Protein AF-A0A6M1ZWT8-F1 (afdb_monomer)

Sequence (78 aa):
MEIFQWLTEKESFESRNDPIKTQAIIDEIADIFSYLIRLSDILNVDLEKAFWDKFKKNAAKYPINLAKGKSFKYTELQ

Radius of gyration: 17.33 Å; Cα contacts (8 Å, |Δi|>4): 26; chains: 1; bounding box: 34×38×37 Å

pLDDT: mean 85.42, std 10.38, range [60.38, 98.25]

Secondary structure (DSSP, 8-state):
-GGGTT--HHHHHHGGGSHHHHHHHHHHHHHHHHHHHHHHHHTT--HHHHHHHHHHHHHHHS-HHHHTT----GGG--

Mean predicted aligned error: 7.65 Å

Foldseek 3Di:
DVLCPPPDPVRVVCLCVDPVSVVVVVVVVVVVVVVVVVVCVVVVHPPVVVVVVVVVVVCVLAPCVFHPPHPDGSVPGD

Solvent-accessible surface area (backbone atoms only — not comparable to full-atom values): 4670 Å² total; per-residue (Å²): 117,70,90,53,58,95,49,53,74,66,56,50,64,52,37,65,76,38,72,69,53,35,51,53,52,52,52,49,51,50,51,53,50,52,51,50,55,50,50,24,60,78,68,72,46,62,59,67,60,52,48,53,58,49,50,54,54,46,50,72,52,47,45,64,95,60,35,70,96,50,91,67,55,61,93,68,58,118

Structure (mmCIF, N/CA/C/O backbone):
data_AF-A0A6M1ZWT8-F1
#
_entry.id   AF-A0A6M1ZWT8-F1
#
loop_
_atom_site.group_PDB
_atom_site.id
_atom_site.type_symbol
_atom_site.label_atom_id
_atom_site.label_alt_id
_atom_site.label_comp_id
_atom_site.label_asym_id
_atom_site.label_entity_id
_atom_site.label_seq_id
_atom_site.pdbx_PDB_ins_code
_atom_site.Cartn_x
_atom_site.Cartn_y
_atom_site.Cartn_z
_atom_site.occupancy
_atom_site.B_iso_or_equiv
_atom_site.auth_seq_id
_atom_site.auth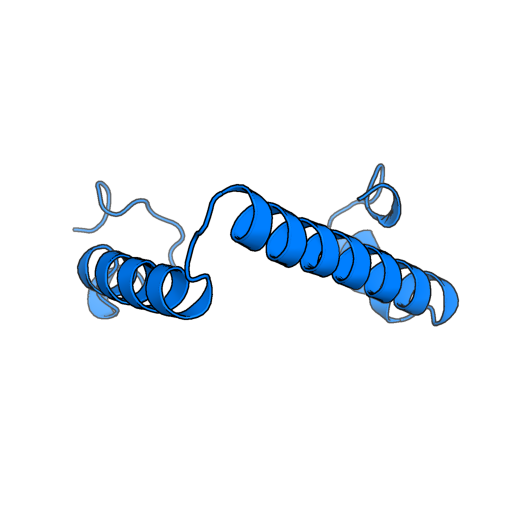_comp_id
_atom_site.auth_asym_id
_atom_site.auth_atom_id
_atom_site.pdbx_PDB_model_num
ATOM 1 N N . MET A 1 1 ? 9.896 -5.522 -4.761 1.00 60.38 1 MET A N 1
ATOM 2 C CA . MET A 1 1 ? 10.749 -4.305 -4.628 1.00 60.38 1 MET A CA 1
ATOM 3 C C . MET A 1 1 ? 12.173 -4.532 -5.150 1.00 60.38 1 MET A C 1
ATOM 5 O O . MET A 1 1 ? 13.012 -3.646 -5.028 1.00 60.38 1 MET A O 1
ATOM 9 N N . GLU A 1 2 ? 12.451 -5.687 -5.761 1.00 71.00 2 GLU A N 1
ATOM 10 C CA . GLU A 1 2 ? 13.769 -6.059 -6.300 1.00 71.00 2 GLU A CA 1
ATOM 11 C C . GLU A 1 2 ? 14.166 -5.194 -7.509 1.00 71.00 2 GLU A C 1
ATOM 13 O O . GLU A 1 2 ? 15.333 -4.874 -7.689 1.00 71.00 2 GLU A O 1
ATOM 18 N N . ILE A 1 3 ? 13.182 -4.726 -8.287 1.00 73.62 3 ILE A N 1
ATOM 19 C CA . ILE A 1 3 ? 13.377 -3.908 -9.500 1.00 73.62 3 ILE A CA 1
ATOM 20 C C . ILE A 1 3 ? 14.169 -2.621 -9.259 1.00 73.62 3 ILE A C 1
ATOM 22 O O . ILE A 1 3 ? 14.852 -2.145 -10.163 1.00 73.62 3 ILE A O 1
ATOM 26 N N . PHE A 1 4 ? 14.067 -2.049 -8.060 1.00 80.56 4 PHE A N 1
ATOM 27 C CA . PHE A 1 4 ? 14.763 -0.813 -7.704 1.00 80.56 4 PHE A CA 1
ATOM 28 C C . PHE A 1 4 ? 16.031 -1.061 -6.892 1.00 80.56 4 PHE A C 1
ATOM 30 O O . PHE A 1 4 ? 16.741 -0.112 -6.559 1.00 80.56 4 PHE A O 1
ATOM 37 N N . GLN A 1 5 ? 16.330 -2.315 -6.549 1.00 82.19 5 GLN A N 1
ATOM 38 C CA . GLN A 1 5 ? 17.560 -2.611 -5.838 1.00 82.19 5 GLN A CA 1
ATOM 39 C C . GLN A 1 5 ? 18.748 -2.294 -6.737 1.00 82.19 5 GLN A C 1
ATOM 41 O O . GLN A 1 5 ? 18.754 -2.607 -7.926 1.00 82.19 5 GLN A O 1
ATOM 46 N N . TRP A 1 6 ? 19.758 -1.658 -6.146 1.00 85.38 6 TRP A N 1
ATOM 47 C CA . TRP A 1 6 ? 21.001 -1.274 -6.820 1.00 85.38 6 TRP A CA 1
ATOM 48 C C . TRP A 1 6 ? 20.857 -0.173 -7.884 1.00 85.38 6 TRP A C 1
ATOM 50 O O . TRP A 1 6 ? 21.864 0.200 -8.481 1.00 85.38 6 TRP A O 1
ATOM 60 N N . LEU A 1 7 ? 19.658 0.391 -8.083 1.00 85.81 7 LEU A N 1
ATOM 61 C CA . LEU A 1 7 ? 19.449 1.557 -8.941 1.00 85.81 7 LEU A CA 1
ATOM 62 C C . LEU A 1 7 ? 19.644 2.858 -8.159 1.00 85.81 7 LEU A C 1
ATOM 64 O O . LEU A 1 7 ? 19.206 3.001 -7.016 1.00 85.81 7 LEU A O 1
ATOM 68 N N . THR A 1 8 ? 20.243 3.854 -8.806 1.00 88.88 8 THR A N 1
ATOM 69 C CA . THR A 1 8 ? 20.183 5.240 -8.333 1.00 88.88 8 THR A CA 1
ATOM 70 C C . THR A 1 8 ? 18.772 5.814 -8.493 1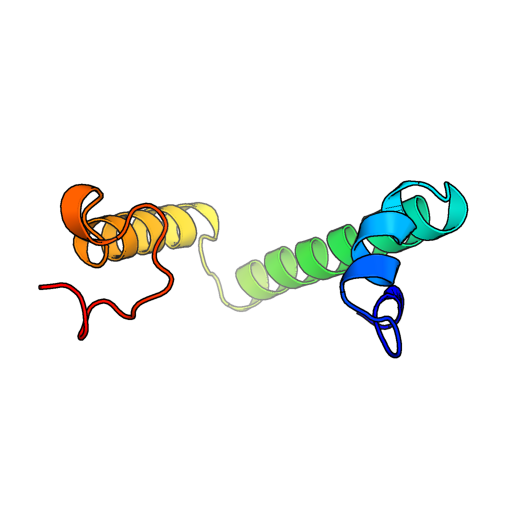.00 88.88 8 THR A C 1
ATOM 72 O O . THR A 1 8 ? 17.930 5.281 -9.220 1.00 88.88 8 THR A O 1
ATOM 75 N N . GLU A 1 9 ? 18.495 6.944 -7.836 1.00 84.62 9 GLU A N 1
ATOM 76 C CA . GLU A 1 9 ? 17.210 7.647 -7.963 1.00 84.62 9 GLU A CA 1
ATOM 77 C C . GLU A 1 9 ? 16.888 7.972 -9.429 1.00 84.62 9 GLU A C 1
ATOM 79 O O . GLU A 1 9 ? 15.781 7.712 -9.904 1.00 84.62 9 GLU A O 1
ATOM 84 N N . LYS A 1 10 ? 17.882 8.471 -10.174 1.00 88.12 10 LYS A N 1
ATOM 85 C CA . LYS A 1 10 ? 17.734 8.800 -11.593 1.00 88.12 10 LYS A CA 1
ATOM 86 C C . LYS A 1 10 ? 17.385 7.562 -12.422 1.00 88.12 10 LYS A C 1
ATOM 88 O O . LYS A 1 10 ? 16.432 7.597 -13.194 1.00 88.12 10 LYS A O 1
ATOM 93 N N . GLU A 1 11 ? 18.110 6.464 -12.227 1.00 85.69 11 GLU A N 1
ATOM 94 C CA . GLU A 1 11 ? 17.867 5.208 -12.948 1.00 85.69 11 GLU A CA 1
ATOM 95 C C . GLU A 1 11 ? 16.502 4.602 -12.593 1.00 85.69 11 GLU A C 1
ATOM 97 O O . GLU A 1 11 ? 15.801 4.081 -13.462 1.00 85.69 11 GLU A O 1
ATOM 102 N N . SER A 1 12 ? 16.074 4.732 -11.336 1.00 84.44 12 SER A N 1
ATOM 103 C CA . SER A 1 12 ? 14.742 4.314 -10.888 1.00 84.44 12 SER A CA 1
ATOM 104 C C . SER A 1 12 ? 13.645 5.107 -11.601 1.00 84.44 12 SER A C 1
ATOM 106 O O . SER A 1 12 ? 12.680 4.526 -12.094 1.00 84.44 12 SER A O 1
ATOM 108 N N . PHE A 1 13 ? 13.812 6.427 -11.730 1.00 83.50 13 PHE A N 1
ATOM 109 C CA . PHE A 1 13 ? 12.875 7.275 -12.471 1.00 83.50 13 PHE A CA 1
ATOM 110 C C . PHE A 1 13 ? 12.844 6.964 -13.968 1.00 83.50 13 PHE A C 1
ATOM 112 O O . PHE A 1 13 ? 11.775 6.981 -14.578 1.00 83.50 13 PHE A O 1
ATOM 119 N N . GLU A 1 14 ? 13.998 6.683 -14.568 1.00 88.06 14 GLU A N 1
ATOM 120 C CA . GLU A 1 14 ? 14.112 6.366 -15.993 1.00 88.06 14 GLU A CA 1
ATOM 121 C C . GLU A 1 14 ? 13.589 4.964 -16.331 1.00 88.06 14 GLU A C 1
ATOM 123 O O . GLU A 1 14 ? 13.194 4.724 -17.471 1.00 88.06 14 GLU A O 1
ATOM 128 N N . SER A 1 15 ? 13.486 4.068 -15.343 1.00 82.31 15 SER A N 1
ATOM 129 C CA . SER A 1 15 ? 12.981 2.698 -15.517 1.00 82.31 15 SER A CA 1
ATOM 130 C C . SER A 1 15 ? 11.562 2.636 -16.090 1.00 82.31 15 SER A C 1
ATOM 132 O O . SER A 1 15 ? 11.234 1.683 -16.786 1.00 82.31 15 SER A O 1
ATOM 134 N N . ARG A 1 16 ? 10.746 3.679 -15.890 1.00 80.44 16 ARG A N 1
ATOM 135 C CA . ARG A 1 16 ? 9.400 3.789 -16.484 1.00 80.44 16 ARG A CA 1
ATOM 136 C C . ARG A 1 16 ? 9.393 3.936 -18.015 1.00 80.44 16 ARG A C 1
ATOM 138 O O . ARG A 1 16 ? 8.346 3.815 -18.643 1.00 80.44 16 ARG A O 1
ATOM 145 N N . ASN A 1 17 ? 10.534 4.285 -18.610 1.00 87.31 17 ASN A N 1
ATOM 146 C CA . ASN A 1 17 ? 10.660 4.494 -20.053 1.00 87.31 17 ASN A CA 1
ATOM 147 C C . ASN A 1 17 ? 10.990 3.190 -20.799 1.00 87.31 17 ASN A C 1
ATOM 149 O O . ASN A 1 17 ? 10.916 3.156 -22.025 1.00 87.31 17 ASN A O 1
ATOM 153 N N . ASP A 1 18 ? 11.355 2.130 -20.073 1.00 87.19 18 ASP A N 1
ATOM 154 C CA . ASP A 1 18 ? 11.590 0.793 -20.610 1.00 87.19 18 ASP A CA 1
ATOM 155 C C . ASP A 1 18 ? 10.312 -0.046 -20.425 1.00 87.19 18 ASP A C 1
ATOM 157 O O . ASP A 1 18 ? 9.907 -0.290 -19.285 1.00 87.19 18 ASP A O 1
ATOM 161 N N . PRO A 1 19 ? 9.654 -0.499 -21.509 1.00 84.50 19 PRO A N 1
ATOM 162 C CA . PRO A 1 19 ? 8.409 -1.257 -21.417 1.00 84.50 19 PRO A CA 1
ATOM 163 C C . PRO A 1 19 ? 8.501 -2.523 -20.555 1.00 84.50 19 PRO A C 1
ATOM 165 O O . PRO A 1 19 ? 7.539 -2.855 -19.864 1.00 84.50 19 PRO A O 1
ATOM 168 N N . ILE A 1 20 ? 9.647 -3.215 -20.563 1.00 80.94 20 ILE A N 1
ATOM 169 C CA . ILE A 1 20 ? 9.836 -4.457 -19.802 1.00 80.94 20 ILE A CA 1
ATOM 170 C C . ILE A 1 20 ? 9.928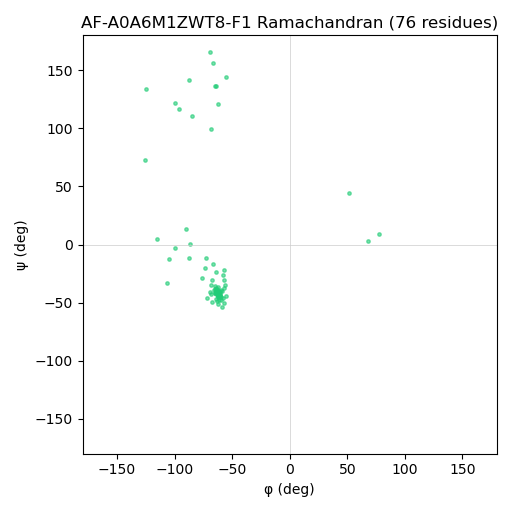 -4.138 -18.309 1.00 80.94 20 ILE A C 1
ATOM 172 O O . ILE A 1 20 ? 9.250 -4.764 -17.494 1.00 80.94 20 ILE A O 1
ATOM 176 N N . LYS A 1 21 ? 10.720 -3.122 -17.947 1.00 84.25 21 LYS A N 1
ATOM 177 C CA . LYS A 1 21 ? 10.827 -2.666 -16.553 1.00 84.25 21 LYS A CA 1
ATOM 178 C C . LYS A 1 21 ? 9.503 -2.108 -16.046 1.00 84.25 21 LYS A C 1
ATOM 180 O O . LYS A 1 21 ? 9.125 -2.393 -14.917 1.00 84.25 21 LYS A O 1
ATOM 185 N N . THR A 1 22 ? 8.773 -1.370 -16.878 1.00 88.06 22 THR A N 1
ATOM 186 C CA . THR A 1 22 ? 7.451 -0.839 -16.529 1.00 88.06 22 THR A CA 1
ATOM 187 C C . THR A 1 22 ? 6.455 -1.944 -16.207 1.00 88.06 22 THR A C 1
ATOM 189 O O . THR A 1 22 ? 5.760 -1.833 -15.200 1.00 88.06 22 THR A O 1
ATOM 192 N N . GLN A 1 23 ? 6.402 -3.018 -17.000 1.00 88.50 23 GLN A N 1
ATOM 193 C CA . GLN A 1 23 ? 5.512 -4.138 -16.691 1.00 88.50 23 GLN A CA 1
ATOM 194 C C . GLN A 1 23 ? 5.876 -4.784 -15.352 1.00 88.50 23 GLN A C 1
ATOM 196 O O . GLN A 1 23 ? 5.008 -4.980 -14.509 1.00 88.50 23 GLN A O 1
ATOM 201 N N . ALA A 1 24 ? 7.165 -5.015 -15.111 1.00 88.62 24 ALA A N 1
ATOM 202 C CA . ALA A 1 24 ? 7.618 -5.583 -13.850 1.00 88.62 24 ALA A CA 1
ATOM 203 C C . ALA A 1 24 ? 7.287 -4.661 -12.647 1.00 88.62 24 ALA A C 1
ATOM 205 O O . ALA A 1 24 ? 6.902 -5.142 -11.583 1.00 88.62 24 ALA A O 1
ATOM 206 N N . ILE A 1 25 ? 7.369 -3.331 -12.807 1.00 89.12 25 ILE A N 1
ATOM 207 C CA . ILE A 1 25 ? 6.936 -2.360 -11.781 1.00 89.12 25 ILE A CA 1
ATOM 208 C C . ILE A 1 25 ? 5.433 -2.488 -11.509 1.00 89.12 25 ILE A C 1
ATOM 210 O O . ILE A 1 25 ? 5.016 -2.441 -10.352 1.00 89.12 25 ILE A O 1
ATOM 214 N N . ILE A 1 26 ? 4.620 -2.627 -12.559 1.00 90.44 26 ILE A N 1
ATOM 215 C CA . ILE A 1 26 ? 3.167 -2.805 -12.436 1.00 90.44 26 ILE A CA 1
ATOM 216 C C . ILE A 1 26 ? 2.852 -4.086 -11.660 1.00 90.44 26 ILE A C 1
ATOM 218 O O . ILE A 1 26 ? 2.024 -4.043 -10.751 1.00 90.44 26 ILE A O 1
ATOM 222 N N . ASP A 1 27 ? 3.536 -5.185 -11.973 1.00 92.31 27 ASP A N 1
ATOM 223 C CA . ASP A 1 27 ? 3.341 -6.475 -11.306 1.00 92.31 27 ASP A CA 1
ATOM 224 C C . ASP A 1 27 ? 3.690 -6.381 -9.809 1.00 92.31 27 ASP A C 1
ATOM 226 O O . ASP A 1 27 ? 2.903 -6.782 -8.955 1.00 92.31 27 ASP A O 1
ATOM 230 N N . GLU A 1 28 ? 4.799 -5.725 -9.460 1.00 91.75 28 GLU A N 1
ATOM 231 C CA . GLU A 1 28 ? 5.190 -5.487 -8.062 1.00 91.75 28 GLU A CA 1
ATOM 232 C C . GLU A 1 28 ? 4.185 -4.603 -7.301 1.00 91.75 28 GLU A C 1
ATOM 234 O O . GLU A 1 28 ? 3.893 -4.839 -6.126 1.00 91.75 28 GLU A O 1
ATOM 239 N N . ILE A 1 29 ? 3.615 -3.585 -7.957 1.00 93.00 29 ILE A N 1
ATOM 240 C CA . ILE A 1 29 ? 2.538 -2.772 -7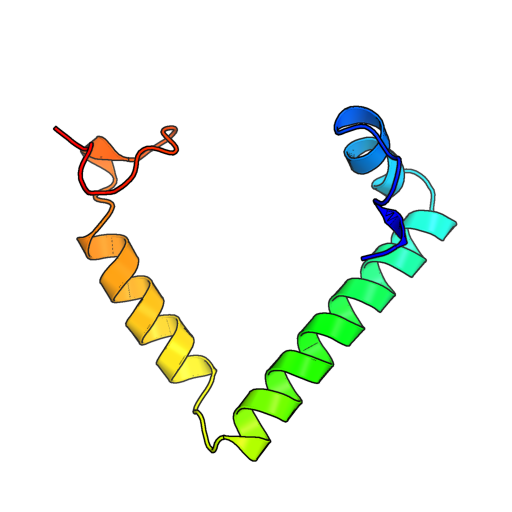.370 1.00 93.00 29 ILE A CA 1
ATOM 241 C C . ILE A 1 29 ? 1.288 -3.631 -7.138 1.00 93.00 29 ILE A C 1
ATOM 243 O O . ILE A 1 29 ? 0.643 -3.502 -6.092 1.00 93.00 29 ILE A O 1
ATOM 247 N N . ALA A 1 30 ? 0.948 -4.508 -8.084 1.00 95.19 30 ALA A N 1
ATOM 248 C CA . ALA A 1 30 ? -0.189 -5.413 -7.967 1.00 95.19 30 ALA A CA 1
ATOM 249 C C . ALA A 1 30 ? 0.000 -6.425 -6.825 1.00 95.19 30 ALA A C 1
ATOM 251 O O . ALA A 1 30 ? -0.948 -6.675 -6.075 1.00 95.19 30 ALA A O 1
ATOM 252 N N . ASP A 1 31 ? 1.214 -6.938 -6.625 1.00 94.25 31 ASP A N 1
ATOM 253 C CA . ASP A 1 31 ? 1.548 -7.824 -5.508 1.00 94.25 31 ASP A CA 1
ATOM 254 C C . ASP A 1 31 ? 1.405 -7.109 -4.160 1.00 94.25 31 ASP A C 1
ATOM 256 O O . ASP A 1 31 ? 0.744 -7.620 -3.251 1.00 94.25 31 ASP A O 1
ATOM 260 N N . ILE A 1 32 ? 1.942 -5.888 -4.030 1.00 94.62 32 ILE A N 1
ATOM 261 C CA . ILE A 1 32 ? 1.784 -5.067 -2.817 1.00 94.62 32 ILE A CA 1
ATOM 262 C C . ILE A 1 32 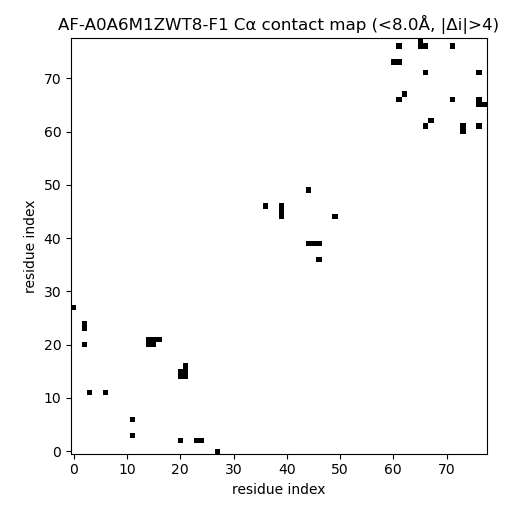? 0.301 -4.827 -2.518 1.00 94.62 32 ILE A C 1
ATOM 264 O O . ILE A 1 32 ? -0.138 -4.968 -1.373 1.00 94.62 32 ILE A O 1
ATOM 268 N N . PHE A 1 33 ? -0.479 -4.473 -3.540 1.00 96.38 33 PHE A N 1
ATOM 269 C CA . PHE A 1 33 ? -1.910 -4.234 -3.391 1.00 96.38 33 PHE A CA 1
ATOM 270 C C . PHE A 1 33 ? -2.661 -5.504 -2.972 1.00 96.38 33 PHE A C 1
ATOM 272 O O . PHE A 1 33 ? -3.483 -5.462 -2.055 1.00 96.38 33 PHE A O 1
ATOM 279 N N . SER A 1 34 ? -2.327 -6.644 -3.576 1.00 96.88 34 SER A N 1
ATOM 280 C CA . SER A 1 34 ? -2.912 -7.947 -3.249 1.00 96.88 34 SER A CA 1
ATOM 281 C C . SER A 1 34 ? -2.613 -8.354 -1.806 1.00 96.88 34 SER A C 1
ATOM 283 O O . SER A 1 34 ? -3.518 -8.769 -1.077 1.00 96.88 34 SER A O 1
ATOM 285 N N . TYR A 1 35 ? -1.368 -8.171 -1.354 1.00 96.31 35 TYR A N 1
ATOM 286 C CA . TYR A 1 35 ? -0.995 -8.389 0.042 1.00 96.31 35 TYR A CA 1
ATOM 287 C C . TYR A 1 35 ? -1.739 -7.454 0.992 1.00 96.31 35 TYR A C 1
ATOM 289 O O . TYR A 1 35 ? -2.178 -7.906 2.049 1.00 96.31 35 TYR A O 1
ATOM 297 N N . LEU A 1 36 ? -1.920 -6.181 0.629 1.00 97.06 36 LEU A N 1
ATOM 298 C CA . LEU A 1 36 ? -2.651 -5.224 1.455 1.00 97.06 36 LEU A CA 1
ATOM 299 C C . LEU A 1 36 ? -4.117 -5.636 1.624 1.00 97.06 36 LEU A C 1
ATOM 301 O O . LEU A 1 36 ? -4.585 -5.707 2.758 1.00 97.06 36 LEU A O 1
ATOM 305 N N . ILE A 1 37 ? -4.812 -5.974 0.530 1.00 97.12 37 ILE A N 1
ATOM 306 C CA . ILE A 1 37 ? -6.196 -6.475 0.582 1.00 97.12 37 ILE A CA 1
ATOM 307 C C . ILE A 1 37 ? -6.271 -7.720 1.464 1.00 97.12 37 ILE A C 1
ATOM 309 O O . ILE A 1 37 ? -7.101 -7.793 2.369 1.00 97.12 37 ILE A O 1
ATOM 313 N N . ARG A 1 38 ? -5.387 -8.697 1.226 1.00 97.81 38 ARG A N 1
ATOM 314 C CA . ARG A 1 38 ? -5.398 -9.958 1.972 1.00 97.81 38 ARG A CA 1
ATOM 315 C C . ARG A 1 38 ? -5.138 -9.746 3.460 1.00 97.81 38 ARG A C 1
ATOM 317 O O . ARG A 1 38 ? -5.771 -10.392 4.290 1.00 97.81 38 ARG A O 1
ATOM 324 N N . LEU A 1 39 ? -4.209 -8.860 3.802 1.00 97.94 39 LEU A N 1
ATOM 325 C CA . LEU A 1 39 ? -3.909 -8.523 5.186 1.00 97.94 39 LEU A CA 1
ATOM 326 C C . LEU A 1 39 ? -5.102 -7.838 5.859 1.00 97.94 39 LEU A C 1
ATOM 328 O O . LEU A 1 39 ? -5.417 -8.163 7.002 1.00 97.94 39 LEU A O 1
ATOM 332 N N . SER A 1 40 ? -5.777 -6.922 5.160 1.00 97.81 40 SER A N 1
ATOM 333 C CA . SER A 1 40 ? -6.989 -6.272 5.661 1.00 97.81 40 SER A CA 1
ATOM 334 C C . SER A 1 40 ? -8.105 -7.274 5.939 1.00 97.81 40 SER A C 1
ATOM 336 O O . SER A 1 40 ? -8.716 -7.196 7.000 1.00 97.81 40 SER A O 1
ATOM 338 N N . ASP A 1 41 ? -8.309 -8.246 5.051 1.00 97.56 41 ASP A N 1
ATOM 339 C CA . ASP A 1 41 ? -9.288 -9.320 5.238 1.00 97.56 41 ASP A CA 1
ATOM 340 C C . ASP A 1 41 ? -8.959 -10.190 6.467 1.00 97.56 41 ASP A C 1
ATOM 342 O O . ASP A 1 41 ? -9.775 -10.322 7.377 1.00 97.56 41 ASP A O 1
ATOM 346 N N . ILE A 1 42 ? -7.717 -10.685 6.574 1.00 98.25 42 ILE A N 1
ATOM 347 C CA . ILE A 1 42 ? -7.266 -11.513 7.714 1.00 98.25 42 ILE A CA 1
ATOM 348 C C . ILE A 1 42 ? -7.415 -10.776 9.051 1.00 98.25 42 ILE A C 1
ATOM 350 O O . ILE A 1 42 ? -7.777 -11.381 10.060 1.00 98.25 42 ILE A O 1
ATOM 354 N N . LEU A 1 43 ? -7.103 -9.480 9.079 1.00 97.94 43 LEU A N 1
ATOM 355 C CA . LEU A 1 43 ? -7.169 -8.664 10.291 1.00 97.94 43 LEU A CA 1
ATOM 356 C C . LEU A 1 43 ? -8.559 -8.064 10.541 1.00 97.94 43 LEU A C 1
ATOM 358 O O . LEU A 1 43 ? -8.728 -7.344 11.526 1.00 97.94 43 LEU A O 1
ATOM 362 N N . ASN A 1 44 ? -9.538 -8.343 9.674 1.00 97.50 44 ASN A N 1
ATOM 363 C CA . ASN A 1 44 ? -10.880 -7.766 9.712 1.00 97.50 44 ASN A CA 1
ATOM 364 C C . ASN A 1 44 ? -10.860 -6.223 9.786 1.00 97.50 44 ASN A C 1
ATOM 366 O O . ASN A 1 44 ? -11.551 -5.592 10.592 1.00 97.50 44 ASN A O 1
ATOM 370 N N . VAL A 1 45 ? -10.004 -5.612 8.965 1.00 97.62 45 VAL A N 1
ATOM 371 C CA . VAL A 1 45 ? -9.846 -4.163 8.834 1.00 97.62 45 VAL A CA 1
ATOM 372 C C . VAL A 1 45 ? -10.607 -3.686 7.605 1.00 97.62 45 VAL A C 1
ATOM 374 O O . VAL A 1 45 ? -10.286 -4.063 6.481 1.00 97.62 45 VAL A O 1
ATOM 377 N N . ASP A 1 46 ? -11.552 -2.769 7.808 1.00 97.25 46 ASP A N 1
ATOM 378 C CA . ASP A 1 46 ? -12.118 -1.968 6.722 1.00 97.25 46 ASP A CA 1
ATOM 379 C C . ASP A 1 46 ? -11.041 -1.004 6.193 1.00 97.25 46 ASP A C 1
ATOM 381 O O . ASP A 1 46 ? -10.733 0.027 6.805 1.00 97.25 46 ASP A O 1
ATOM 385 N N . LEU A 1 47 ? -10.424 -1.389 5.074 1.00 95.56 47 LEU A N 1
ATOM 386 C CA . LEU A 1 47 ? -9.301 -0.675 4.473 1.00 95.56 47 LEU A CA 1
ATOM 387 C C . LEU A 1 47 ? -9.693 0.731 3.992 1.00 95.56 47 LEU A C 1
ATOM 389 O O . LEU A 1 47 ? -8.908 1.669 4.154 1.00 95.56 47 LEU A O 1
ATOM 393 N N . GLU A 1 48 ? -10.903 0.902 3.453 1.00 95.31 48 GLU A N 1
ATOM 394 C CA . GLU A 1 48 ? -11.392 2.199 2.974 1.00 95.31 48 GLU A CA 1
ATOM 395 C C . GLU A 1 48 ? -11.601 3.160 4.147 1.00 95.31 48 GLU A C 1
ATOM 397 O O . GLU A 1 48 ? -11.088 4.287 4.152 1.00 95.31 48 GLU A O 1
ATOM 402 N N . LYS A 1 49 ? -12.298 2.705 5.191 1.00 96.88 49 LYS A N 1
ATOM 403 C CA . LYS A 1 49 ? -12.500 3.508 6.396 1.00 96.88 49 LYS A CA 1
ATOM 404 C C . LYS A 1 49 ? -11.169 3.859 7.059 1.00 96.88 49 LYS A C 1
ATOM 406 O O . LYS A 1 49 ? -10.962 5.010 7.452 1.00 96.88 49 LYS A O 1
ATOM 411 N N . ALA A 1 50 ? -10.248 2.898 7.162 1.00 96.00 50 ALA A N 1
ATOM 412 C CA . ALA A 1 50 ? -8.924 3.120 7.736 1.00 96.00 50 ALA A CA 1
ATOM 413 C C . ALA A 1 50 ? -8.126 4.180 6.957 1.00 96.00 50 ALA A C 1
ATOM 415 O O . ALA A 1 50 ? -7.489 5.043 7.574 1.00 96.00 50 ALA A O 1
ATOM 416 N N . PHE A 1 51 ? -8.201 4.158 5.621 1.00 94.75 51 PHE A N 1
ATOM 417 C CA . PHE A 1 51 ? -7.599 5.174 4.762 1.00 94.75 51 PHE A CA 1
ATOM 418 C C . PHE A 1 51 ? -8.152 6.566 5.077 1.00 94.75 51 PHE A C 1
ATOM 420 O O . PHE A 1 51 ? -7.377 7.471 5.395 1.00 94.75 51 PHE A O 1
ATOM 427 N N . TRP A 1 52 ? -9.477 6.742 5.073 1.00 95.88 52 TRP A N 1
ATOM 428 C CA . TRP A 1 52 ? -10.097 8.044 5.333 1.00 95.88 52 TRP A CA 1
ATOM 429 C C . TRP A 1 52 ? -9.825 8.569 6.746 1.00 95.88 52 TRP A C 1
ATOM 431 O O . TRP A 1 52 ? -9.519 9.753 6.921 1.00 95.88 52 TRP A O 1
ATOM 441 N N . ASP A 1 53 ? -9.875 7.704 7.759 1.00 95.00 53 ASP A N 1
ATOM 442 C CA . ASP A 1 53 ? -9.568 8.075 9.143 1.00 95.00 53 ASP A CA 1
ATOM 443 C C . ASP A 1 53 ? -8.105 8.520 9.287 1.00 95.00 53 ASP A C 1
ATOM 445 O O . ASP A 1 53 ? -7.802 9.505 9.972 1.00 95.00 53 ASP A O 1
ATOM 449 N N . LYS A 1 54 ? -7.174 7.828 8.618 1.00 91.81 54 LYS A N 1
ATOM 450 C CA . LYS A 1 54 ? -5.759 8.215 8.592 1.00 91.81 54 LYS A CA 1
ATOM 451 C C . LYS A 1 54 ? -5.541 9.504 7.805 1.00 91.81 54 LYS A C 1
ATOM 453 O O . LYS A 1 54 ? -4.775 10.354 8.259 1.00 91.81 54 LYS A O 1
ATOM 458 N N . PHE A 1 55 ? -6.2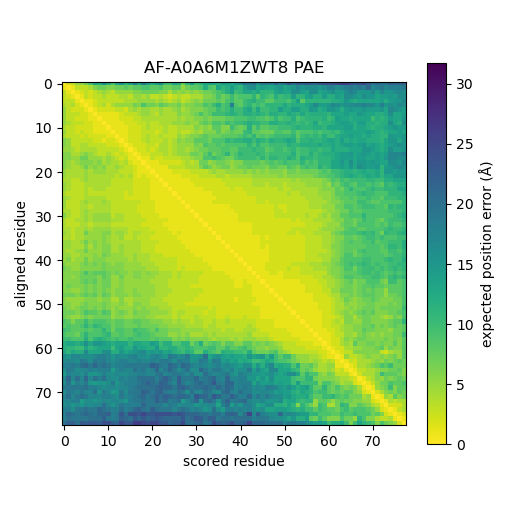25 9.673 6.677 1.00 89.25 55 PHE A N 1
ATOM 459 C CA . PHE A 1 55 ? -6.141 10.859 5.833 1.00 89.25 55 PHE A CA 1
ATOM 460 C C . PHE A 1 55 ? -6.560 12.116 6.603 1.00 89.25 55 PHE A C 1
ATOM 462 O O . PHE A 1 55 ? -5.806 13.086 6.652 1.00 89.25 55 PHE A O 1
ATOM 469 N N . LYS A 1 56 ? -7.695 12.067 7.314 1.00 90.75 56 LYS A N 1
ATOM 470 C CA . LYS A 1 56 ? -8.157 13.165 8.183 1.00 90.75 56 LYS A CA 1
ATOM 471 C C . LYS A 1 56 ? -7.145 13.496 9.284 1.00 90.75 56 LYS A C 1
ATOM 473 O O . LYS A 1 56 ? -6.827 14.663 9.501 1.00 90.75 56 LYS A O 1
ATOM 478 N N . LYS A 1 57 ? -6.586 12.477 9.951 1.00 86.56 57 LYS A N 1
ATOM 479 C CA . LYS A 1 57 ? -5.532 12.663 10.968 1.00 86.56 57 LYS A CA 1
ATOM 480 C C . LYS A 1 57 ? -4.278 13.310 10.379 1.00 86.56 57 LYS A C 1
ATOM 482 O O . LYS A 1 57 ? -3.674 14.154 11.031 1.00 86.56 57 LYS A O 1
ATOM 487 N N . ASN A 1 58 ? -3.879 12.922 9.170 1.00 85.38 58 ASN A N 1
ATOM 488 C CA . ASN A 1 58 ? -2.729 13.510 8.490 1.00 85.38 58 ASN A CA 1
ATOM 489 C C . ASN A 1 58 ? -3.002 14.966 8.092 1.00 85.38 58 ASN A C 1
ATOM 491 O O .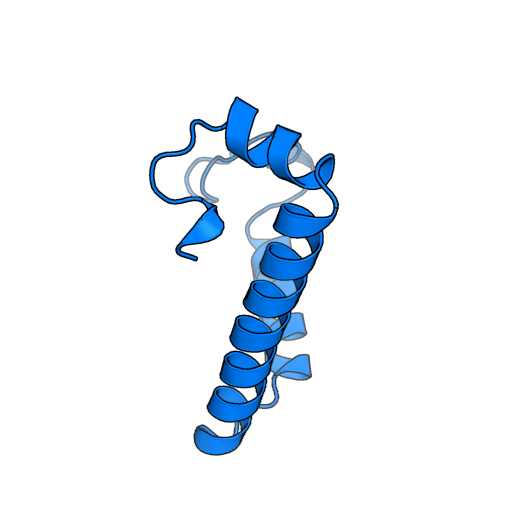 ASN A 1 58 ? -2.151 15.809 8.341 1.00 85.38 58 ASN A O 1
ATOM 495 N N . ALA A 1 59 ? -4.189 15.285 7.569 1.00 83.81 59 ALA A N 1
ATOM 496 C CA . ALA A 1 59 ? -4.567 16.660 7.237 1.00 83.81 59 ALA A CA 1
ATOM 497 C C . ALA A 1 59 ?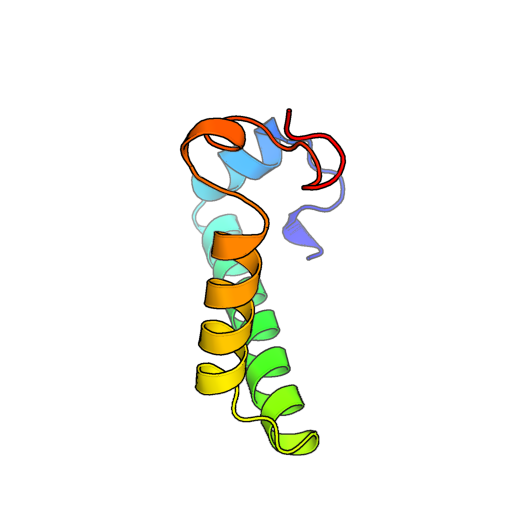 -4.528 17.589 8.464 1.00 83.81 59 ALA A C 1
ATOM 499 O O . ALA A 1 59 ? -4.041 18.711 8.373 1.00 83.81 59 ALA A O 1
ATOM 500 N N . ALA A 1 60 ? -4.967 17.100 9.630 1.00 80.25 60 ALA A N 1
ATOM 501 C CA . ALA A 1 60 ? -4.866 17.844 10.885 1.00 80.25 60 ALA A CA 1
ATOM 502 C C . ALA A 1 60 ? -3.412 18.014 11.368 1.00 80.25 60 ALA A C 1
ATOM 504 O O . ALA A 1 60 ? -3.071 19.038 11.951 1.00 80.25 60 ALA A O 1
ATOM 505 N N . LYS A 1 61 ? -2.549 17.018 11.131 1.00 81.25 61 LYS A N 1
ATOM 506 C CA . LYS A 1 61 ? -1.124 17.067 11.502 1.00 81.25 61 LYS A CA 1
ATOM 507 C C . LYS A 1 61 ? -0.278 17.935 10.570 1.00 81.25 61 LYS A C 1
ATOM 509 O O . LYS A 1 61 ? 0.737 18.459 11.007 1.00 81.25 61 LYS A O 1
ATOM 514 N N . TYR A 1 62 ? -0.669 18.059 9.306 1.00 75.69 62 TYR A N 1
ATOM 515 C CA . TYR A 1 62 ? 0.093 18.741 8.260 1.00 75.69 62 TYR A CA 1
ATOM 516 C C . TYR A 1 62 ? -0.770 19.809 7.585 1.00 75.69 62 TYR A C 1
ATOM 518 O O . TYR A 1 62 ? -1.219 19.621 6.451 1.00 75.69 62 TYR A O 1
ATOM 526 N N . PRO A 1 63 ? -1.037 20.933 8.267 1.00 79.06 63 PRO A N 1
ATOM 527 C CA . PRO A 1 63 ? -1.814 22.008 7.677 1.00 79.06 63 PRO A CA 1
ATOM 528 C C . PRO A 1 63 ? -1.070 22.607 6.468 1.00 79.06 63 PRO A C 1
ATOM 530 O O . PRO A 1 63 ? 0.147 22.811 6.487 1.00 79.06 63 PRO A O 1
ATOM 533 N N . ILE A 1 64 ? -1.810 22.859 5.381 1.00 76.25 64 ILE A N 1
ATOM 534 C CA . ILE A 1 64 ? -1.264 23.220 4.055 1.00 76.25 64 ILE A CA 1
ATOM 535 C C . ILE A 1 64 ? -0.371 24.464 4.109 1.00 76.25 64 ILE A C 1
ATOM 537 O O . ILE A 1 64 ? 0.646 24.517 3.420 1.00 76.25 64 ILE A O 1
ATOM 541 N N . ASN A 1 65 ? -0.730 25.450 4.931 1.00 75.19 65 ASN A N 1
ATOM 542 C CA . ASN A 1 65 ? 0.035 26.684 5.103 1.00 75.19 65 ASN A CA 1
ATOM 543 C C . ASN A 1 65 ? 1.434 26.450 5.696 1.00 75.19 65 ASN A C 1
ATOM 545 O O . ASN A 1 65 ? 2.316 27.269 5.460 1.00 75.19 65 ASN A O 1
ATOM 549 N N . LEU A 1 66 ? 1.650 25.346 6.421 1.00 68.06 66 LEU A N 1
ATOM 550 C CA . LEU A 1 66 ? 2.926 25.043 7.077 1.00 68.06 66 LEU A CA 1
ATOM 551 C C . LEU A 1 66 ? 3.711 23.931 6.368 1.00 68.06 66 LEU A C 1
ATOM 553 O O . LEU A 1 66 ? 4.940 23.961 6.348 1.00 68.06 66 LEU A O 1
ATOM 557 N N . ALA A 1 67 ? 3.013 22.962 5.768 1.00 73.56 67 ALA A N 1
ATOM 558 C CA . ALA A 1 67 ? 3.612 21.724 5.266 1.00 73.56 67 ALA A CA 1
ATOM 559 C C . ALA A 1 67 ? 3.773 21.649 3.734 1.00 73.56 67 ALA A C 1
ATOM 561 O O . ALA A 1 67 ? 4.461 20.759 3.232 1.00 73.56 67 ALA A O 1
ATOM 562 N N . LYS A 1 68 ? 3.155 22.545 2.950 1.00 72.00 68 LYS A N 1
ATOM 563 C CA . LYS A 1 68 ? 3.219 22.463 1.480 1.00 72.00 68 LYS A CA 1
ATOM 564 C C . LYS A 1 68 ? 4.664 22.616 0.980 1.00 72.00 68 LYS A C 1
ATOM 566 O O . LYS A 1 68 ? 5.298 23.642 1.204 1.00 72.00 68 LYS A O 1
ATOM 571 N N . GLY A 1 69 ? 5.162 21.599 0.271 1.00 73.56 69 GLY A N 1
ATOM 572 C CA . GLY A 1 69 ? 6.518 21.573 -0.294 1.00 73.56 69 GLY A CA 1
ATOM 573 C C . GLY A 1 69 ? 7.636 21.269 0.711 1.00 73.56 69 GLY A C 1
ATOM 574 O O . GLY A 1 69 ? 8.804 21.387 0.354 1.00 73.56 69 GLY A O 1
ATOM 575 N N . LYS A 1 70 ? 7.303 20.883 1.951 1.00 68.69 70 LYS A N 1
ATOM 576 C CA . LYS A 1 70 ? 8.267 20.586 3.020 1.00 68.69 70 LYS A CA 1
ATOM 577 C C . LYS A 1 70 ? 8.022 19.172 3.558 1.00 68.69 70 LYS A C 1
ATOM 579 O O . LYS A 1 70 ? 6.883 18.816 3.835 1.00 68.69 70 LYS A O 1
ATOM 584 N N . SER A 1 71 ? 9.074 18.369 3.734 1.00 67.69 71 SER A N 1
ATOM 585 C CA . SER A 1 71 ? 8.977 17.009 4.308 1.00 67.69 71 SER A CA 1
ATOM 586 C C . SER A 1 71 ? 9.129 16.967 5.836 1.00 67.69 71 SER A C 1
ATOM 588 O O . SER A 1 71 ? 9.312 15.895 6.411 1.00 67.69 71 SER A O 1
ATOM 590 N N . PHE A 1 72 ? 9.054 18.126 6.496 1.00 75.62 72 PHE A N 1
ATOM 591 C CA . PHE A 1 72 ? 9.155 18.254 7.948 1.00 75.62 72 PHE A CA 1
ATOM 592 C C . PHE A 1 72 ? 8.132 17.377 8.656 1.00 75.62 72 PHE A C 1
ATOM 594 O O . PHE A 1 72 ? 7.002 17.235 8.190 1.00 75.62 72 PHE A O 1
ATOM 601 N N . LYS A 1 73 ? 8.498 16.799 9.803 1.00 69.00 73 LYS A N 1
ATOM 602 C CA . LYS A 1 73 ? 7.506 16.183 10.686 1.00 69.00 73 LYS A CA 1
ATOM 603 C C . LYS A 1 73 ? 6.597 17.263 11.260 1.00 69.00 73 LYS A C 1
ATOM 605 O O . LYS A 1 73 ? 6.992 18.411 11.415 1.00 69.00 73 LYS A O 1
ATOM 610 N N . TYR A 1 74 ? 5.385 16.878 11.657 1.00 61.94 74 TYR A N 1
ATOM 611 C CA . TYR A 1 74 ? 4.432 17.808 12.277 1.00 61.94 74 TYR A CA 1
ATOM 612 C C . TYR A 1 74 ? 4.979 18.499 13.544 1.00 61.94 74 TYR A C 1
ATOM 614 O O . TYR A 1 74 ? 4.500 19.561 13.912 1.00 61.94 74 TYR A O 1
ATOM 622 N N . THR A 1 75 ? 5.989 17.917 14.200 1.00 69.12 75 THR A N 1
ATOM 623 C CA . THR A 1 75 ? 6.715 18.499 15.344 1.00 69.12 75 THR A CA 1
ATOM 624 C C . THR A 1 75 ? 7.661 19.643 14.969 1.00 69.12 75 THR A C 1
ATOM 626 O O . THR A 1 75 ? 8.181 20.311 15.852 1.00 69.12 75 THR A O 1
ATOM 629 N N . GLU A 1 76 ? 7.913 19.841 13.678 1.00 71.06 76 GLU A N 1
ATOM 630 C CA . GLU A 1 76 ? 8.862 20.809 13.114 1.00 71.06 76 GLU A CA 1
ATOM 631 C C . GLU A 1 76 ? 8.139 21.887 12.280 1.00 71.06 76 GLU A C 1
ATOM 633 O O . GLU A 1 76 ? 8.780 22.725 11.648 1.00 71.06 76 GLU A O 1
ATOM 638 N N . LEU A 1 77 ? 6.799 21.867 12.258 1.00 67.00 77 LEU A N 1
ATOM 639 C CA . LEU A 1 77 ? 5.970 22.884 11.614 1.00 67.00 77 LEU A CA 1
ATOM 640 C C . LEU A 1 77 ? 5.768 24.054 12.597 1.00 67.00 77 LEU A C 1
ATOM 642 O O . LEU A 1 77 ? 5.105 23.875 13.617 1.00 67.00 77 LEU A O 1
ATOM 646 N N . GLN A 1 78 ? 6.366 25.215 12.302 1.00 62.03 78 GLN A N 1
ATOM 647 C CA . GLN A 1 78 ? 6.160 26.488 13.018 1.00 62.03 78 GLN A CA 1
ATOM 648 C C . GLN A 1 78 ? 5.028 27.294 12.392 1.00 62.03 78 GLN A C 1
ATOM 650 O O . GLN A 1 78 ? 5.043 27.407 11.145 1.00 62.03 78 GL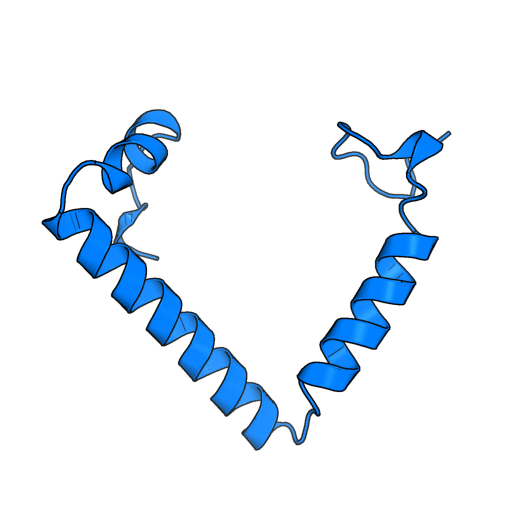N A O 1
#